Protein AF-A0A1G7AH69-F1 (afdb_monomer_lite)

Sequence (116 aa):
MAITIHQLILRFTFMRTLKLIGRFHLGFFLPDFLVTLSCLGLLGFYGTKAHEILSILVWYKVISMTFILYAALQYKKKELYYYQNLGVSKLTLAVFTTIANFMLFMVLFITVYHSL

Organism: NCBI:txid1391627

Secondary structure (DSSP, 8-state):
-HHHHHHHHHHHHHHHHHHHHHHHHHHHHHHHHHHHHHHHHHHHHHGGGGGGTHHHHHHHHHHHHHHHHHHHHHHTHHHHHHHHHTT--HHHHHHHHHHHHHHHHHHHHHHHHHT-

Radius of gyration: 18.11 Å; chains: 1; bounding box: 55×25×43 Å

Structure (mmCIF, N/CA/C/O backbone):
data_AF-A0A1G7AH69-F1
#
_entry.id   AF-A0A1G7AH69-F1
#
loop_
_atom_site.group_PDB
_atom_site.id
_atom_site.type_symbol
_atom_site.label_atom_id
_atom_site.label_alt_id
_atom_site.label_comp_id
_atom_site.label_asym_id
_atom_site.label_entity_id
_atom_site.label_seq_id
_atom_site.pdbx_PDB_ins_code
_atom_site.Cartn_x
_atom_site.Cartn_y
_atom_site.Cartn_z
_atom_site.occupancy
_atom_site.B_iso_or_equiv
_atom_site.auth_seq_id
_atom_site.auth_comp_id
_atom_site.auth_asym_id
_atom_site.auth_atom_id
_atom_site.pdbx_PDB_model_num
ATOM 1 N N . MET A 1 1 ? -41.209 13.291 5.925 1.00 60.12 1 MET A N 1
ATOM 2 C CA . MET A 1 1 ? -40.359 13.786 7.034 1.00 60.12 1 MET A CA 1
ATOM 3 C C . MET A 1 1 ? -39.506 12.681 7.681 1.00 60.12 1 MET A C 1
ATOM 5 O O . MET A 1 1 ? -38.338 12.926 7.945 1.00 60.12 1 MET A O 1
ATOM 9 N N . ALA A 1 2 ? -40.013 11.451 7.864 1.00 59.69 2 ALA A N 1
ATOM 10 C CA . ALA A 1 2 ? -39.206 10.320 8.362 1.00 59.69 2 ALA A CA 1
ATOM 11 C C . ALA A 1 2 ? -38.072 9.881 7.401 1.00 59.69 2 ALA A C 1
ATOM 13 O O . ALA A 1 2 ? -36.963 9.579 7.834 1.00 59.69 2 ALA A O 1
ATOM 14 N N . ILE A 1 3 ? -38.318 9.931 6.085 1.00 62.50 3 ILE A N 1
ATOM 15 C CA . ILE A 1 3 ? -37.343 9.550 5.043 1.00 62.50 3 ILE A CA 1
ATOM 16 C C . ILE A 1 3 ? -36.120 10.483 5.045 1.00 62.50 3 ILE A C 1
ATOM 18 O O . ILE A 1 3 ? -34.987 10.027 4.938 1.00 62.50 3 ILE A O 1
ATOM 22 N N . THR A 1 4 ? -36.324 11.787 5.239 1.00 69.50 4 THR A N 1
ATOM 23 C CA . THR A 1 4 ? -35.246 12.786 5.293 1.00 69.50 4 THR A CA 1
ATOM 24 C C . THR A 1 4 ? -34.363 12.635 6.531 1.00 69.50 4 THR A C 1
ATOM 26 O O . THR A 1 4 ? -33.157 12.835 6.439 1.00 69.50 4 THR A O 1
ATOM 29 N N . ILE A 1 5 ? -34.928 12.219 7.669 1.00 67.06 5 ILE A N 1
ATOM 30 C CA . ILE A 1 5 ? -34.174 11.988 8.911 1.00 67.06 5 ILE A CA 1
ATOM 31 C C . ILE A 1 5 ? -33.306 10.727 8.791 1.00 67.06 5 ILE A C 1
ATOM 33 O O . ILE A 1 5 ? -32.127 10.765 9.134 1.00 67.06 5 ILE A O 1
ATOM 37 N N . HIS A 1 6 ? -33.842 9.640 8.224 1.00 68.31 6 HIS A N 1
ATOM 38 C CA . HIS A 1 6 ? -33.078 8.411 7.980 1.00 68.31 6 HIS A CA 1
ATOM 39 C C . HIS A 1 6 ? -31.881 8.649 7.040 1.00 68.31 6 HIS A C 1
ATOM 41 O O . HIS A 1 6 ? -30.765 8.219 7.327 1.00 68.31 6 HIS A O 1
ATOM 47 N N . GLN A 1 7 ? -32.090 9.399 5.953 1.00 66.62 7 GLN A N 1
ATOM 48 C CA . GLN A 1 7 ? -31.030 9.782 5.009 1.00 66.62 7 GLN A CA 1
ATOM 49 C C . GLN A 1 7 ? -29.948 10.654 5.671 1.00 66.62 7 GLN A C 1
ATOM 51 O O . GLN A 1 7 ? -28.756 10.469 5.425 1.00 66.62 7 GLN A O 1
ATOM 56 N N . LEU A 1 8 ? -30.343 11.577 6.555 1.00 66.44 8 LEU A N 1
ATOM 57 C CA . LEU A 1 8 ? -29.414 12.450 7.276 1.00 66.44 8 LEU A CA 1
ATOM 58 C C . LEU A 1 8 ? -28.554 11.669 8.288 1.00 66.44 8 LEU A C 1
ATOM 60 O O . LEU A 1 8 ? -27.340 11.875 8.356 1.00 66.44 8 LEU A O 1
ATOM 64 N N . ILE A 1 9 ? -29.164 10.736 9.027 1.00 66.75 9 ILE A N 1
ATOM 65 C CA . ILE A 1 9 ? -28.474 9.862 9.991 1.00 66.75 9 ILE A CA 1
ATOM 66 C C . ILE A 1 9 ? -27.469 8.950 9.274 1.00 66.75 9 ILE A C 1
ATOM 68 O O . ILE A 1 9 ? -26.327 8.824 9.730 1.00 66.75 9 ILE A O 1
ATOM 72 N N . LEU A 1 10 ? -27.856 8.379 8.127 1.00 66.31 10 LEU A N 1
ATOM 73 C CA . LEU A 1 10 ? -26.973 7.582 7.264 1.00 66.31 10 LEU A CA 1
ATOM 74 C C . LEU A 1 1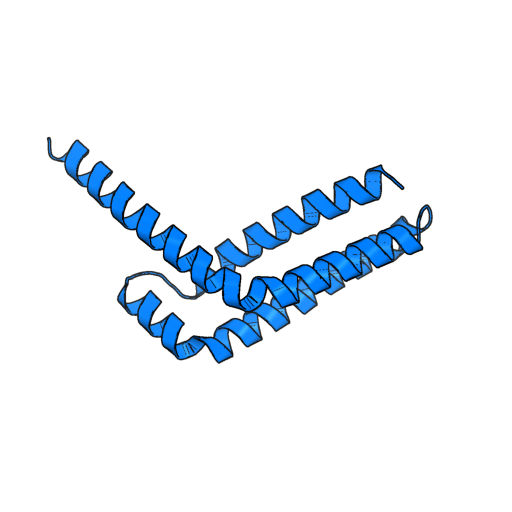0 ? -25.752 8.381 6.803 1.00 66.31 10 LEU A C 1
ATOM 76 O O . LEU A 1 10 ? -24.618 7.905 6.862 1.00 66.31 10 LEU A O 1
ATOM 80 N N . ARG A 1 11 ? -25.963 9.631 6.386 1.00 65.69 11 ARG A N 1
ATOM 81 C CA . ARG A 1 11 ? -24.888 10.500 5.897 1.00 65.69 11 ARG A CA 1
ATOM 82 C C . ARG A 1 11 ? -23.889 10.858 7.003 1.00 65.69 11 ARG A C 1
ATOM 84 O O . ARG A 1 11 ? -22.683 10.897 6.758 1.00 65.69 11 ARG A O 1
ATOM 91 N N . PHE A 1 12 ? -24.376 11.065 8.226 1.00 67.19 12 PHE A N 1
ATOM 92 C CA . PHE A 1 12 ? -23.537 11.379 9.384 1.00 67.19 12 PHE A CA 1
ATOM 93 C C . PHE A 1 12 ? -22.710 10.171 9.858 1.00 67.19 12 PHE A C 1
ATOM 95 O O . PHE A 1 12 ? -21.517 10.299 10.144 1.00 67.19 12 PHE A O 1
ATOM 102 N N . THR A 1 13 ? -23.310 8.977 9.882 1.00 68.88 13 THR A N 1
ATOM 103 C CA . THR A 1 13 ? -22.588 7.730 10.201 1.00 68.88 13 THR A CA 1
ATOM 104 C C . THR A 1 13 ? -21.551 7.391 9.134 1.00 68.88 13 THR A C 1
ATOM 106 O O . THR A 1 13 ? -20.427 7.024 9.478 1.00 68.88 13 THR A O 1
ATOM 109 N N . PHE A 1 14 ? -21.862 7.613 7.856 1.00 70.44 14 PHE A N 1
ATOM 110 C CA . PHE A 1 14 ? -20.929 7.389 6.751 1.00 70.44 14 PHE A CA 1
ATOM 111 C C . PHE A 1 14 ? -19.664 8.262 6.839 1.00 70.44 14 PHE A C 1
ATOM 113 O O . PHE A 1 14 ? -18.549 7.744 6.735 1.00 70.44 14 PHE A O 1
ATOM 120 N N . MET A 1 15 ? -19.800 9.567 7.115 1.00 75.06 15 MET A N 1
ATOM 121 C CA . MET A 1 15 ? -18.637 10.457 7.285 1.00 75.06 15 MET A CA 1
ATOM 122 C C . MET A 1 15 ? -17.747 10.043 8.464 1.00 75.06 15 MET A C 1
ATOM 124 O O . MET A 1 15 ? -16.518 10.134 8.387 1.00 75.06 15 MET A O 1
ATOM 128 N N . ARG A 1 16 ? -18.350 9.552 9.553 1.00 74.00 16 ARG A N 1
ATOM 129 C CA . ARG A 1 16 ? -17.606 9.038 10.708 1.00 74.00 16 ARG A CA 1
ATOM 130 C C . ARG A 1 16 ? -16.796 7.798 10.327 1.00 74.00 16 ARG A C 1
ATOM 132 O O . ARG A 1 16 ? -15.613 7.732 10.658 1.00 74.00 16 ARG A O 1
ATOM 139 N N . THR A 1 17 ? -17.396 6.868 9.587 1.00 71.75 17 THR A N 1
ATOM 140 C CA . THR A 1 17 ? -16.740 5.645 9.099 1.00 71.75 17 THR A CA 1
ATOM 141 C C . THR A 1 17 ? -15.562 5.952 8.178 1.00 71.75 17 THR A C 1
ATOM 143 O O . THR A 1 17 ? -14.482 5.400 8.381 1.00 71.75 17 THR A O 1
ATOM 146 N N . LEU A 1 18 ? -15.702 6.900 7.244 1.00 76.19 18 LEU A N 1
ATOM 147 C CA . LEU A 1 18 ? -14.590 7.337 6.386 1.00 76.19 18 LEU A CA 1
ATOM 148 C C . LEU A 1 18 ? -13.409 7.891 7.193 1.00 76.19 18 LEU A C 1
ATOM 150 O O . LEU A 1 18 ? -12.255 7.560 6.920 1.00 76.19 18 LEU A O 1
ATOM 154 N N . LYS A 1 19 ? -13.682 8.686 8.234 1.00 82.56 19 LYS A N 1
ATOM 155 C CA . LYS A 1 19 ? -12.637 9.240 9.109 1.00 82.56 19 LYS A CA 1
ATOM 156 C C . LYS A 1 19 ? -11.891 8.148 9.886 1.00 82.56 19 LYS A C 1
ATOM 158 O O . LYS A 1 19 ? -10.683 8.257 10.096 1.00 82.56 19 LYS A O 1
ATOM 163 N N . LEU A 1 20 ? -12.605 7.100 10.301 1.00 76.81 20 LEU A N 1
ATOM 164 C CA . LEU A 1 20 ? -12.047 5.936 11.000 1.00 76.81 20 LEU A CA 1
ATOM 165 C C . LEU A 1 20 ? -11.176 5.092 10.052 1.00 76.81 20 LEU A C 1
ATOM 167 O O . LEU A 1 20 ? -10.049 4.749 10.409 1.00 76.81 20 LEU A O 1
ATOM 171 N N . ILE A 1 21 ? -11.649 4.850 8.824 1.00 77.06 21 ILE A N 1
ATOM 172 C CA . ILE A 1 21 ? -10.891 4.168 7.762 1.00 77.06 21 ILE A CA 1
ATOM 173 C C . ILE A 1 21 ? -9.598 4.929 7.449 1.00 77.06 21 ILE A C 1
ATOM 175 O O . ILE A 1 21 ? -8.526 4.327 7.426 1.00 77.06 21 ILE A O 1
ATOM 179 N N . GLY A 1 22 ? -9.673 6.252 7.276 1.00 76.56 22 GLY A N 1
ATOM 180 C CA . GLY A 1 22 ? -8.503 7.082 6.974 1.00 76.56 22 GLY A CA 1
ATOM 181 C C . GLY A 1 22 ? -7.438 7.049 8.074 1.00 76.56 22 GLY A C 1
ATOM 182 O O . GLY A 1 22 ? -6.250 6.918 7.786 1.00 76.56 22 GLY A O 1
ATOM 183 N N . ARG A 1 23 ? -7.842 7.092 9.351 1.00 82.06 23 ARG A N 1
ATOM 184 C CA . ARG A 1 23 ? -6.899 6.969 10.479 1.00 82.06 23 ARG A CA 1
ATOM 185 C C . ARG A 1 23 ? -6.242 5.598 10.555 1.00 82.06 23 ARG A C 1
ATOM 187 O O . ARG A 1 23 ? -5.060 5.508 10.875 1.00 82.06 23 ARG A O 1
ATOM 194 N N . PHE A 1 24 ? -7.001 4.542 10.281 1.00 80.31 24 PHE A N 1
ATOM 195 C CA . PHE A 1 24 ? -6.451 3.194 10.224 1.00 80.31 24 PHE A CA 1
ATOM 196 C C . PHE A 1 24 ? -5.430 3.073 9.088 1.00 80.31 24 PHE A C 1
ATOM 198 O O . PHE A 1 24 ? -4.313 2.618 9.326 1.00 80.31 24 PHE A O 1
ATOM 205 N N . HIS A 1 25 ? -5.784 3.575 7.903 1.00 80.69 25 HIS A N 1
ATOM 206 C CA . HIS A 1 25 ? -4.948 3.569 6.707 1.00 80.69 25 HIS A CA 1
ATOM 207 C C . HIS A 1 25 ? -3.616 4.312 6.896 1.00 80.69 25 HIS A C 1
ATOM 209 O O . HIS A 1 25 ? -2.563 3.780 6.554 1.00 80.69 25 HIS A O 1
ATOM 215 N N . LEU A 1 26 ? -3.631 5.486 7.537 1.00 82.50 26 LEU A N 1
ATOM 216 C CA . LEU A 1 26 ? -2.413 6.248 7.848 1.00 82.50 26 LEU A CA 1
ATOM 217 C C . LEU A 1 26 ? -1.372 5.444 8.644 1.00 82.50 26 LEU A C 1
ATOM 219 O O . LEU A 1 26 ? -0.177 5.682 8.494 1.00 82.50 26 LEU A O 1
ATOM 223 N N . GLY A 1 27 ? -1.799 4.480 9.464 1.00 82.12 27 GLY A N 1
ATOM 224 C CA . GLY A 1 27 ? -0.890 3.684 10.292 1.00 82.12 27 GLY A CA 1
ATOM 225 C C . GLY A 1 27 ? 0.003 2.709 9.521 1.00 82.12 27 GLY A C 1
ATOM 226 O O . GLY A 1 27 ? 1.022 2.286 10.055 1.00 82.12 27 GLY A O 1
ATOM 227 N N . PHE A 1 28 ? -0.359 2.346 8.291 1.00 84.25 28 PHE A N 1
ATOM 228 C CA . PHE A 1 28 ? 0.417 1.429 7.446 1.00 84.25 28 PHE A CA 1
ATOM 229 C C . PHE A 1 28 ? 0.555 1.928 6.000 1.00 84.25 28 PHE A C 1
ATOM 231 O O . PHE A 1 28 ? 1.044 1.205 5.135 1.00 84.25 28 PHE A O 1
ATOM 238 N N . PHE A 1 29 ? 0.176 3.182 5.745 1.00 87.81 29 PHE A N 1
ATOM 239 C CA . PHE A 1 29 ? 0.364 3.839 4.458 1.00 87.81 29 PHE A CA 1
ATOM 240 C C . PHE A 1 29 ? 1.841 3.876 4.056 1.00 87.81 29 PHE A C 1
ATOM 242 O O . PHE A 1 29 ? 2.173 3.530 2.931 1.00 87.81 29 PHE A O 1
ATOM 249 N N . LEU A 1 30 ? 2.736 4.233 4.985 1.00 89.75 30 LEU A N 1
ATOM 250 C CA . LEU A 1 30 ? 4.169 4.356 4.711 1.00 89.75 30 LEU A CA 1
ATOM 251 C C . LEU A 1 30 ? 4.809 3.045 4.216 1.00 89.75 30 LEU A C 1
ATOM 253 O O . LEU A 1 30 ? 5.415 3.073 3.146 1.00 89.75 30 LEU A O 1
ATOM 257 N N . PRO A 1 31 ? 4.681 1.894 4.912 1.00 91.94 31 PRO A N 1
ATOM 258 C CA . PRO A 1 31 ? 5.251 0.648 4.406 1.00 91.94 31 PRO A CA 1
ATOM 259 C C . PRO A 1 31 ? 4.611 0.208 3.083 1.00 91.94 31 PRO A C 1
ATOM 261 O O . PRO A 1 31 ? 5.329 -0.256 2.202 1.00 91.94 31 PRO A O 1
ATOM 264 N N . ASP A 1 32 ? 3.300 0.393 2.891 1.00 91.12 32 ASP A N 1
ATOM 2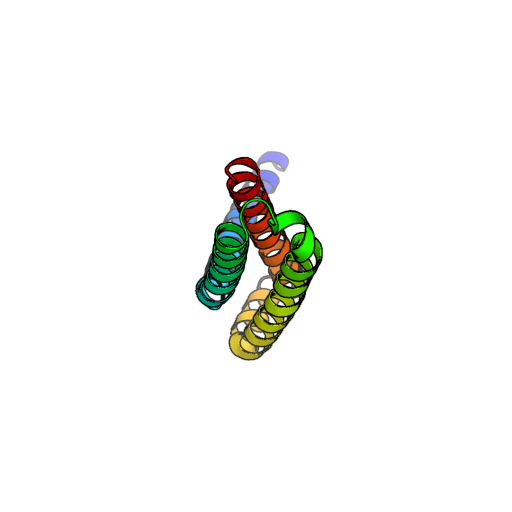65 C CA . ASP A 1 32 ? 2.657 0.027 1.621 1.00 91.12 32 ASP A CA 1
ATOM 266 C C . ASP A 1 32 ? 3.104 0.921 0.451 1.00 91.12 32 ASP A C 1
ATOM 268 O O . ASP A 1 32 ? 3.311 0.439 -0.665 1.00 91.12 32 ASP A O 1
ATOM 272 N N . PHE A 1 33 ? 3.314 2.210 0.717 1.00 91.62 33 PHE A N 1
ATOM 273 C CA . PHE A 1 33 ? 3.824 3.170 -0.253 1.00 91.62 33 PHE A CA 1
ATOM 274 C C . PHE A 1 33 ? 5.264 2.851 -0.667 1.00 91.62 33 PHE A C 1
ATOM 276 O O . PHE A 1 33 ? 5.575 2.897 -1.855 1.00 91.62 33 PHE A O 1
ATOM 283 N N . LEU A 1 34 ? 6.125 2.449 0.274 1.00 95.00 34 LEU A N 1
ATOM 284 C CA . LEU A 1 34 ? 7.489 2.003 -0.036 1.00 95.00 34 LEU A CA 1
ATOM 285 C C . LEU A 1 34 ? 7.503 0.757 -0.929 1.00 95.00 34 LEU A C 1
ATOM 287 O O . LEU A 1 34 ? 8.308 0.688 -1.855 1.00 95.00 34 LEU A O 1
ATOM 291 N N . VAL A 1 35 ? 6.594 -0.194 -0.700 1.00 95.56 35 VAL A N 1
ATOM 292 C CA . VAL A 1 35 ? 6.423 -1.366 -1.580 1.00 95.56 35 VAL A CA 1
ATOM 293 C C . VAL A 1 35 ? 5.965 -0.943 -2.977 1.00 95.56 35 VAL A C 1
ATOM 295 O O . VAL A 1 35 ? 6.431 -1.477 -3.980 1.00 95.56 35 VAL A O 1
ATOM 298 N N . THR A 1 36 ? 5.063 0.033 -3.074 1.00 94.75 36 THR A N 1
ATOM 299 C CA . THR A 1 36 ? 4.652 0.578 -4.375 1.00 94.75 36 THR A CA 1
ATOM 300 C C . THR A 1 36 ? 5.830 1.247 -5.086 1.00 94.75 36 THR A C 1
ATOM 302 O O . THR A 1 36 ? 6.065 0.965 -6.258 1.00 94.75 36 THR A O 1
ATOM 305 N N . LEU A 1 37 ? 6.615 2.070 -4.386 1.00 94.31 37 LEU A N 1
ATOM 306 C CA . LEU A 1 37 ? 7.807 2.705 -4.950 1.00 94.31 37 LEU A CA 1
ATOM 307 C C . LEU A 1 37 ? 8.862 1.687 -5.391 1.00 94.31 37 LEU A C 1
ATOM 309 O O . LEU A 1 37 ? 9.449 1.869 -6.454 1.00 94.31 37 LEU A O 1
ATOM 313 N N . SER A 1 38 ? 9.085 0.611 -4.631 1.00 95.62 38 SER A N 1
ATOM 314 C CA . SER A 1 38 ? 10.034 -0.432 -5.034 1.00 95.62 38 SER A CA 1
ATOM 315 C C . SER A 1 38 ? 9.578 -1.149 -6.307 1.00 95.62 38 SER A C 1
ATOM 317 O O . SER A 1 38 ? 10.395 -1.373 -7.198 1.00 95.62 38 SER A O 1
ATOM 319 N N . CYS A 1 39 ? 8.276 -1.422 -6.454 1.00 94.50 39 CYS A N 1
ATOM 320 C CA . CYS A 1 39 ? 7.721 -1.986 -7.687 1.00 94.50 39 CYS A CA 1
ATOM 321 C C . CYS A 1 39 ? 7.920 -1.054 -8.886 1.00 94.50 39 CYS A C 1
ATOM 323 O O . CYS A 1 39 ? 8.377 -1.501 -9.934 1.00 94.50 39 CYS A O 1
ATOM 325 N N . LEU A 1 40 ? 7.591 0.234 -8.736 1.00 94.25 40 LEU A N 1
ATOM 326 C CA . LEU A 1 40 ? 7.740 1.221 -9.811 1.00 94.25 40 LEU A CA 1
ATOM 327 C C . LEU A 1 40 ? 9.214 1.443 -10.177 1.00 94.25 40 LEU A C 1
ATOM 329 O O . LEU A 1 40 ? 9.538 1.563 -11.355 1.00 94.25 40 LEU A O 1
ATOM 333 N N . GLY A 1 41 ? 10.111 1.444 -9.188 1.00 92.69 41 GLY A N 1
ATOM 334 C CA . GLY A 1 41 ? 11.553 1.544 -9.405 1.00 92.69 41 GLY A CA 1
ATOM 335 C C . GLY A 1 41 ? 12.111 0.352 -10.184 1.00 92.69 41 GLY A C 1
ATOM 336 O O . GLY A 1 41 ? 12.870 0.544 -11.130 1.00 92.69 41 GLY A O 1
ATOM 337 N N . LEU A 1 42 ? 11.692 -0.873 -9.845 1.00 93.56 42 LEU A N 1
ATOM 338 C CA . LEU A 1 42 ? 12.070 -2.078 -10.594 1.00 93.56 42 LEU A CA 1
ATOM 339 C C . LEU A 1 42 ? 11.500 -2.075 -12.015 1.00 93.56 42 LEU A C 1
ATOM 341 O O . LEU A 1 42 ? 12.205 -2.445 -12.952 1.00 93.56 42 LEU A O 1
ATOM 345 N N . LEU A 1 43 ? 10.257 -1.617 -12.186 1.00 93.06 43 LEU A N 1
ATOM 346 C CA . LEU A 1 43 ? 9.633 -1.473 -13.499 1.00 93.06 43 LEU A CA 1
ATOM 347 C C . LEU A 1 43 ? 10.430 -0.502 -14.386 1.00 93.06 43 LEU A C 1
ATOM 349 O O . LEU A 1 43 ? 10.770 -0.837 -15.518 1.00 93.06 43 LEU A O 1
ATOM 353 N N . GLY A 1 44 ? 10.801 0.660 -13.838 1.00 90.50 44 GLY A N 1
ATOM 354 C CA . GLY A 1 44 ? 11.629 1.655 -14.522 1.00 90.50 44 GLY A CA 1
ATOM 355 C C . GLY A 1 44 ? 13.041 1.159 -14.843 1.00 90.50 44 GLY A C 1
ATOM 356 O O . GLY A 1 44 ? 13.561 1.448 -15.916 1.00 90.50 44 GLY A O 1
ATOM 357 N N . PHE A 1 45 ? 13.651 0.374 -13.950 1.00 92.00 45 PHE A N 1
ATOM 358 C CA . PHE A 1 45 ? 14.985 -0.196 -14.165 1.00 92.00 45 PH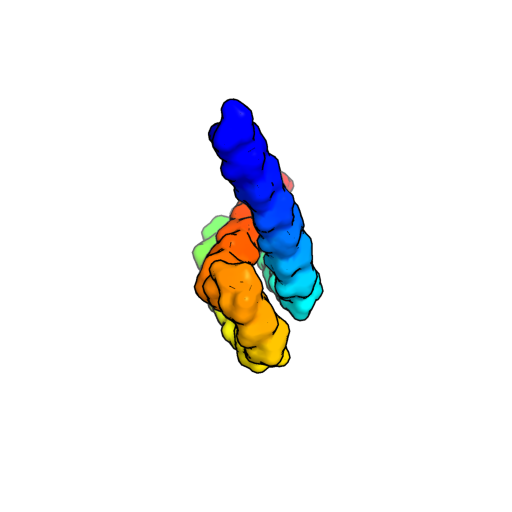E A CA 1
ATOM 359 C C . PHE A 1 45 ? 15.015 -1.224 -15.306 1.00 92.00 45 PHE A C 1
ATOM 361 O O . PHE A 1 45 ? 15.981 -1.269 -16.066 1.00 92.00 45 PHE A O 1
ATOM 368 N N . TYR A 1 46 ? 13.968 -2.044 -15.443 1.00 91.00 46 TYR A N 1
ATOM 369 C CA . TYR A 1 46 ? 13.886 -3.055 -16.503 1.00 91.00 46 TYR A CA 1
ATOM 370 C C . TYR A 1 46 ? 13.455 -2.489 -17.864 1.00 91.00 46 TYR A C 1
ATOM 372 O O . TYR A 1 46 ? 13.736 -3.118 -18.889 1.00 91.00 46 TYR A O 1
ATOM 380 N N . GLY A 1 47 ? 12.804 -1.322 -17.904 1.00 87.81 47 GLY A N 1
ATOM 381 C CA . GLY A 1 47 ? 12.454 -0.642 -19.153 1.00 87.81 47 GLY A CA 1
ATOM 382 C C . GLY A 1 47 ? 11.643 -1.529 -20.095 1.00 87.81 47 GLY A C 1
ATOM 383 O O . GLY A 1 47 ? 10.634 -2.118 -19.713 1.00 87.81 47 GLY A O 1
ATOM 384 N N . THR A 1 48 ? 12.139 -1.709 -21.317 1.00 87.12 48 THR A N 1
ATOM 385 C CA . THR A 1 48 ? 11.497 -2.534 -22.354 1.00 87.12 48 THR A CA 1
ATOM 386 C C . THR A 1 48 ? 11.400 -4.024 -21.994 1.00 87.12 48 THR A C 1
ATOM 388 O O . THR A 1 48 ? 10.536 -4.735 -22.515 1.00 87.12 48 THR A O 1
ATOM 391 N N . LYS A 1 49 ? 12.225 -4.513 -21.057 1.00 89.62 49 LYS A N 1
ATOM 392 C CA . LYS A 1 49 ? 12.165 -5.889 -20.527 1.00 89.62 49 LYS A CA 1
ATOM 393 C C . LYS A 1 49 ? 11.212 -6.043 -19.339 1.00 89.62 49 LYS A C 1
ATOM 395 O O . LYS A 1 49 ? 11.105 -7.130 -18.778 1.00 89.62 49 LYS A O 1
ATOM 400 N N . ALA A 1 50 ? 10.492 -4.987 -18.953 1.00 87.50 50 ALA A N 1
ATOM 401 C CA . ALA A 1 50 ? 9.571 -5.018 -17.818 1.00 87.50 50 ALA A CA 1
ATOM 402 C C . ALA A 1 50 ? 8.498 -6.116 -17.931 1.00 87.50 50 ALA A C 1
ATOM 404 O O . ALA A 1 50 ? 8.062 -6.642 -16.908 1.00 87.50 50 ALA A O 1
ATOM 405 N N . HIS A 1 51 ? 8.118 -6.501 -19.156 1.00 88.06 51 HIS A N 1
ATOM 406 C CA . HIS A 1 51 ? 7.135 -7.551 -19.431 1.00 88.06 51 HIS A CA 1
ATOM 407 C C . HIS A 1 51 ? 7.483 -8.907 -18.785 1.00 88.06 51 HIS A C 1
ATOM 409 O O . HIS A 1 51 ? 6.576 -9.629 -18.370 1.00 88.06 51 HIS A O 1
ATOM 415 N N . GLU A 1 52 ? 8.771 -9.230 -18.626 1.00 89.94 52 GLU A N 1
ATOM 416 C CA . GLU A 1 52 ? 9.232 -10.493 -18.028 1.00 89.94 52 GLU A CA 1
ATOM 417 C C . GLU A 1 52 ? 8.947 -10.568 -16.518 1.00 89.94 52 GLU A C 1
ATOM 419 O O . GLU A 1 52 ? 8.704 -11.647 -15.973 1.00 89.94 52 GLU A O 1
ATOM 424 N N . ILE A 1 53 ? 8.936 -9.419 -15.832 1.00 92.50 53 ILE A N 1
ATOM 425 C CA . ILE A 1 53 ? 8.827 -9.339 -14.368 1.00 92.50 53 ILE A CA 1
ATOM 426 C C . ILE A 1 53 ? 7.450 -8.882 -13.872 1.00 92.50 53 ILE A C 1
ATOM 428 O O . ILE A 1 53 ? 7.232 -8.841 -12.661 1.00 92.50 53 ILE A O 1
ATOM 432 N N . LEU A 1 54 ? 6.496 -8.576 -14.764 1.00 90.31 54 LEU A N 1
ATOM 433 C CA . LEU A 1 54 ? 5.170 -8.055 -14.385 1.00 90.31 54 LEU A CA 1
ATOM 434 C C . LEU A 1 54 ? 4.456 -8.957 -13.377 1.00 90.31 54 LEU A C 1
ATOM 436 O O . LEU A 1 54 ? 3.987 -8.487 -12.341 1.00 90.31 54 LEU A O 1
ATOM 440 N N . SER A 1 55 ? 4.410 -10.261 -13.660 1.00 91.81 55 SER A N 1
ATOM 441 C CA . SER A 1 55 ? 3.764 -11.237 -12.778 1.00 91.81 55 SER A CA 1
ATOM 442 C C . SER A 1 55 ? 4.431 -11.262 -11.400 1.00 91.81 55 SER A C 1
ATOM 444 O O . SER A 1 55 ? 3.754 -11.226 -10.372 1.00 91.81 55 SER A O 1
ATOM 446 N N . ILE A 1 56 ? 5.766 -11.226 -11.370 1.00 93.94 56 ILE A N 1
ATOM 447 C CA . ILE A 1 56 ? 6.551 -11.236 -10.131 1.00 93.94 56 ILE A CA 1
ATOM 448 C C . ILE A 1 56 ? 6.260 -9.979 -9.303 1.00 93.94 56 ILE A C 1
ATOM 450 O O . ILE A 1 56 ? 6.034 -10.090 -8.100 1.00 93.94 56 ILE A O 1
ATOM 454 N N . LEU A 1 57 ? 6.206 -8.800 -9.930 1.00 93.81 57 LEU A N 1
ATOM 455 C CA . LEU A 1 57 ? 5.916 -7.537 -9.245 1.00 93.81 57 LEU A CA 1
ATOM 456 C C . LEU A 1 57 ? 4.497 -7.503 -8.662 1.00 93.81 57 LEU A C 1
ATOM 458 O O . LEU A 1 57 ? 4.309 -7.050 -7.531 1.00 93.81 57 LEU A O 1
ATOM 462 N N . VAL A 1 58 ? 3.507 -8.028 -9.390 1.00 92.44 58 VAL A N 1
ATOM 463 C CA . VAL A 1 58 ? 2.126 -8.129 -8.893 1.00 92.44 58 VAL A CA 1
ATOM 464 C C . VAL A 1 58 ? 2.055 -9.061 -7.681 1.00 92.44 58 VAL A C 1
ATOM 466 O O . VAL A 1 58 ? 1.488 -8.686 -6.652 1.00 92.44 58 VAL A O 1
ATOM 469 N N . TRP A 1 59 ? 2.670 -10.244 -7.752 1.00 94.38 59 TRP A N 1
ATOM 470 C CA . TRP A 1 59 ? 2.694 -11.181 -6.625 1.00 94.38 59 TRP A CA 1
ATOM 471 C C . TRP A 1 59 ? 3.467 -10.638 -5.424 1.00 94.38 59 TRP A C 1
ATOM 473 O O . TRP A 1 59 ? 3.001 -10.767 -4.290 1.00 94.38 59 TRP A O 1
ATOM 483 N N . TYR A 1 60 ? 4.596 -9.972 -5.661 1.00 94.44 60 TYR A N 1
ATOM 484 C CA . TYR A 1 60 ? 5.345 -9.269 -4.625 1.00 94.44 60 TYR A CA 1
ATOM 485 C C . TYR A 1 60 ? 4.460 -8.239 -3.908 1.00 94.44 60 TYR A C 1
ATOM 487 O O . TYR A 1 60 ? 4.366 -8.274 -2.679 1.00 94.44 60 TYR A O 1
ATOM 495 N N . LYS A 1 61 ? 3.713 -7.406 -4.650 1.00 93.44 61 LYS A N 1
ATOM 496 C CA . LYS A 1 61 ? 2.766 -6.446 -4.061 1.00 93.44 61 LYS A CA 1
ATOM 497 C C . LYS A 1 61 ? 1.701 -7.140 -3.209 1.00 93.44 61 LYS A C 1
ATOM 499 O O . LYS A 1 61 ? 1.472 -6.714 -2.078 1.00 93.44 61 LYS A O 1
ATOM 504 N N . VAL A 1 62 ? 1.072 -8.206 -3.711 1.00 93.50 62 VAL A N 1
ATOM 505 C CA . VAL A 1 62 ? 0.017 -8.946 -2.987 1.00 93.50 62 VAL A CA 1
ATOM 506 C C . VAL A 1 62 ? 0.545 -9.549 -1.679 1.00 93.50 62 VAL A C 1
ATOM 508 O O . VAL A 1 62 ? -0.096 -9.417 -0.630 1.00 93.50 62 VAL A O 1
ATOM 511 N N . ILE A 1 63 ? 1.724 -10.174 -1.711 1.00 95.44 63 ILE A N 1
ATOM 512 C CA . ILE A 1 63 ? 2.335 -10.807 -0.532 1.00 95.44 63 ILE A CA 1
ATOM 513 C C . ILE A 1 63 ? 2.731 -9.748 0.499 1.00 95.44 63 ILE A C 1
ATOM 515 O O . ILE A 1 63 ? 2.350 -9.852 1.669 1.00 95.44 63 ILE A O 1
ATOM 519 N N . SER A 1 64 ? 3.446 -8.703 0.077 1.00 94.88 64 SER A N 1
ATOM 520 C CA . SER A 1 64 ? 3.862 -7.616 0.965 1.00 94.88 64 SER A CA 1
ATOM 521 C C . SER A 1 64 ? 2.666 -6.920 1.603 1.00 94.88 64 SER A C 1
ATOM 523 O O . SER A 1 64 ? 2.664 -6.676 2.809 1.00 94.88 64 SER A O 1
ATOM 525 N N . MET A 1 65 ? 1.618 -6.660 0.826 1.00 92.94 65 MET A N 1
ATOM 526 C CA . MET A 1 65 ? 0.394 -6.050 1.323 1.00 92.94 65 MET A CA 1
ATOM 527 C C . MET A 1 65 ? -0.308 -6.929 2.361 1.00 92.94 65 MET A C 1
ATOM 529 O O . MET A 1 65 ? -0.731 -6.427 3.402 1.00 92.94 65 MET A O 1
ATOM 533 N N . THR A 1 66 ? -0.383 -8.241 2.121 1.00 92.12 66 THR A N 1
ATOM 534 C CA . THR A 1 66 ? -0.952 -9.200 3.080 1.00 92.12 66 THR A CA 1
ATOM 535 C C . THR A 1 66 ? -0.167 -9.196 4.390 1.00 92.12 66 THR A C 1
ATOM 537 O O . THR A 1 66 ? -0.762 -9.168 5.469 1.00 92.12 66 THR A O 1
ATOM 540 N N . PHE A 1 67 ? 1.165 -9.158 4.316 1.00 93.62 67 PHE A N 1
ATOM 541 C CA . PHE A 1 67 ? 2.025 -9.104 5.496 1.00 93.62 67 PHE A CA 1
ATOM 542 C C . PHE A 1 67 ? 1.868 -7.789 6.272 1.00 93.62 67 PHE A C 1
ATOM 544 O O . PHE A 1 67 ? 1.697 -7.806 7.492 1.00 93.62 67 PHE A O 1
ATOM 551 N N . ILE A 1 68 ? 1.856 -6.651 5.572 1.00 92.50 68 ILE A N 1
ATOM 552 C CA . ILE A 1 68 ? 1.636 -5.324 6.166 1.00 92.50 68 ILE A CA 1
ATOM 553 C C . ILE A 1 68 ? 0.261 -5.261 6.834 1.00 92.50 68 ILE A C 1
ATOM 555 O O . ILE A 1 68 ? 0.149 -4.796 7.968 1.00 92.50 68 ILE A O 1
ATOM 559 N N . LEU A 1 69 ? -0.779 -5.761 6.165 1.00 90.94 69 LEU A N 1
ATOM 560 C CA . LEU A 1 69 ? -2.132 -5.797 6.705 1.00 90.94 69 LEU A CA 1
ATOM 561 C C . LEU A 1 69 ? -2.209 -6.693 7.944 1.00 90.94 69 LEU A C 1
ATOM 563 O O . LEU A 1 69 ? -2.784 -6.291 8.955 1.00 90.94 69 LEU A O 1
ATOM 567 N N . TYR A 1 70 ? -1.600 -7.879 7.900 1.00 91.00 70 TYR A N 1
ATOM 568 C CA . TYR A 1 70 ? -1.524 -8.773 9.052 1.00 91.00 70 TYR A CA 1
ATOM 569 C C . TYR A 1 70 ? -0.826 -8.097 10.236 1.00 91.00 70 TYR A C 1
ATOM 571 O O . TYR A 1 70 ? -1.373 -8.073 11.341 1.00 91.00 70 TYR A O 1
ATOM 579 N N . ALA A 1 71 ? 0.333 -7.476 10.005 1.00 90.94 71 ALA A N 1
ATOM 580 C CA . ALA A 1 71 ? 1.047 -6.720 11.025 1.00 90.94 71 ALA A CA 1
ATOM 581 C C . ALA A 1 71 ? 0.171 -5.588 11.587 1.00 90.94 71 ALA A C 1
ATOM 583 O O . ALA A 1 71 ? -0.004 -5.489 12.802 1.00 90.94 71 ALA A O 1
ATOM 584 N N . ALA A 1 72 ? -0.462 -4.785 10.729 1.00 88.69 72 ALA A N 1
ATOM 585 C CA . ALA A 1 72 ? -1.343 -3.696 11.143 1.00 88.69 72 ALA A CA 1
ATOM 586 C C . ALA A 1 72 ? -2.512 -4.194 12.008 1.00 88.69 72 ALA A C 1
ATOM 588 O O . ALA A 1 72 ? -2.805 -3.601 13.051 1.00 88.69 72 ALA A O 1
ATOM 589 N N . LEU A 1 73 ? -3.141 -5.311 11.630 1.00 88.31 73 LEU A N 1
ATOM 590 C CA . LEU A 1 73 ? -4.216 -5.934 12.403 1.00 88.31 73 LEU A CA 1
ATOM 591 C C . LEU A 1 73 ? -3.741 -6.408 13.783 1.00 88.31 73 LEU A C 1
ATOM 593 O O . LEU A 1 73 ? -4.493 -6.300 14.754 1.00 88.31 73 LEU A O 1
ATOM 597 N N . GLN A 1 74 ? -2.506 -6.905 13.887 1.00 88.75 74 GLN A N 1
ATOM 598 C CA . GLN A 1 74 ? -1.910 -7.357 15.146 1.00 88.75 74 GLN A CA 1
ATOM 599 C C . GLN A 1 74 ? -1.502 -6.183 16.051 1.00 88.75 74 GLN A C 1
ATOM 601 O O . GLN A 1 74 ? -1.850 -6.178 17.235 1.00 88.75 74 GLN A O 1
ATOM 606 N N . TYR A 1 75 ? -0.830 -5.163 15.509 1.00 86.69 75 TYR A N 1
ATOM 607 C CA . TYR A 1 75 ? -0.377 -3.993 16.271 1.00 86.69 75 TYR A CA 1
ATOM 608 C C . TYR A 1 75 ? -1.541 -3.106 16.732 1.00 86.69 75 TYR A C 1
ATOM 610 O O . TYR A 1 75 ? -1.534 -2.603 17.856 1.00 86.69 75 TYR A O 1
ATOM 618 N N . LYS A 1 76 ? -2.584 -2.951 15.908 1.00 84.88 76 LYS A N 1
ATOM 619 C CA . LYS A 1 76 ? -3.746 -2.093 16.207 1.00 84.88 76 LYS A CA 1
ATOM 620 C C . LYS A 1 76 ? -4.943 -2.848 16.787 1.00 84.88 76 LYS A C 1
ATOM 622 O O . LYS A 1 76 ? -6.063 -2.339 16.749 1.00 84.88 76 LYS A O 1
ATOM 627 N N . LYS A 1 77 ? -4.741 -4.029 17.388 1.00 83.94 77 LYS A N 1
ATOM 628 C CA . LYS A 1 77 ? -5.817 -4.830 18.013 1.00 83.94 77 LYS A CA 1
ATOM 629 C C . LYS A 1 77 ? -6.741 -4.009 18.920 1.00 83.94 77 LYS A C 1
ATOM 631 O O . LYS A 1 77 ? -7.955 -4.160 18.833 1.00 83.94 77 LYS A O 1
ATOM 636 N N . LYS A 1 78 ? -6.178 -3.128 19.759 1.00 82.56 78 LYS A N 1
ATOM 637 C CA . LYS A 1 78 ? -6.940 -2.272 20.690 1.00 82.56 78 LYS A CA 1
ATOM 638 C C . LYS A 1 78 ? -7.842 -1.267 19.960 1.00 82.56 78 LYS A C 1
ATOM 640 O O . LYS A 1 78 ? -9.013 -1.146 20.302 1.00 82.56 78 LYS A O 1
ATOM 645 N N . GLU A 1 79 ? -7.329 -0.606 18.920 1.00 81.81 79 GLU A N 1
ATOM 646 C CA . GLU A 1 79 ? -8.123 0.300 18.072 1.00 81.81 79 GLU A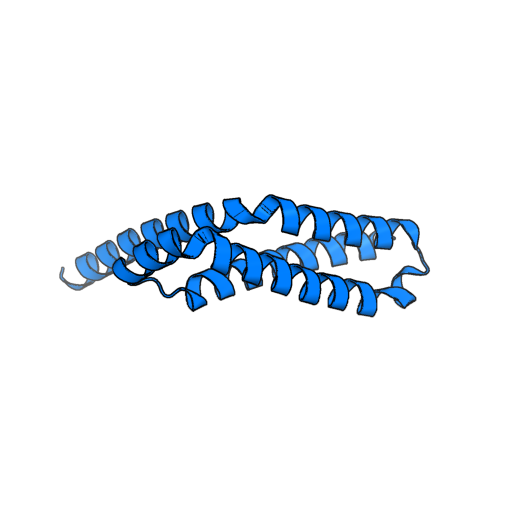 CA 1
ATOM 647 C C . GLU A 1 79 ? -9.219 -0.464 17.315 1.00 81.81 79 GLU A C 1
ATOM 649 O O . GLU A 1 79 ? -10.347 0.004 17.201 1.00 81.81 79 GLU A O 1
ATOM 654 N N . LEU A 1 80 ? -8.920 -1.680 16.854 1.00 82.62 80 LEU A N 1
ATOM 655 C CA . LEU A 1 80 ? -9.881 -2.536 16.159 1.00 82.62 80 LEU A CA 1
ATOM 656 C C . LEU A 1 80 ? -11.047 -2.975 17.056 1.00 82.62 80 LEU A C 1
ATOM 658 O O . LEU A 1 80 ? -12.164 -3.096 16.557 1.00 82.62 80 LEU A O 1
ATOM 662 N N . TYR A 1 81 ? -10.827 -3.181 18.358 1.00 83.00 81 TYR A N 1
ATOM 663 C CA . TYR A 1 81 ? -11.922 -3.413 19.311 1.00 83.00 81 TYR A CA 1
ATOM 664 C C . TYR A 1 81 ? -12.791 -2.165 19.504 1.00 83.00 81 TYR A C 1
ATOM 666 O O . TYR A 1 81 ? -14.013 -2.270 19.564 1.00 83.00 81 TYR A O 1
ATOM 674 N N . TYR A 1 82 ? -12.185 -0.974 19.520 1.00 84.19 82 TYR A N 1
ATOM 675 C CA . TYR A 1 82 ? -12.934 0.283 19.553 1.00 84.19 82 TYR A CA 1
ATOM 676 C C . TYR A 1 82 ? -13.803 0.460 18.295 1.00 84.19 82 TYR A C 1
ATOM 678 O O . TYR A 1 82 ? -14.973 0.826 18.401 1.00 84.19 82 TYR A O 1
ATOM 686 N N . TYR A 1 83 ? -13.275 0.131 17.110 1.00 79.88 83 TYR A N 1
ATOM 687 C CA . TYR A 1 83 ? -14.035 0.179 15.855 1.00 79.88 83 TYR A CA 1
ATOM 688 C C . TYR A 1 83 ? -15.183 -0.839 15.812 1.00 79.88 83 TYR A C 1
ATOM 690 O O . TYR A 1 83 ? -16.264 -0.508 15.324 1.00 79.88 83 TYR A O 1
ATOM 698 N N . GLN A 1 84 ? -14.999 -2.027 16.394 1.00 83.06 84 GLN A N 1
ATOM 699 C CA . GLN A 1 84 ? -16.077 -3.012 16.530 1.00 83.06 84 GLN A CA 1
ATOM 700 C C . GLN A 1 84 ? -17.211 -2.528 17.436 1.00 83.06 84 GLN A C 1
ATOM 702 O O . GLN A 1 84 ? -18.373 -2.687 17.073 1.00 83.06 84 GLN A O 1
ATOM 707 N N . ASN A 1 85 ? -16.895 -1.875 18.558 1.00 84.75 85 ASN A N 1
ATOM 708 C CA . ASN A 1 85 ? -17.909 -1.288 19.444 1.00 84.75 85 ASN A CA 1
ATOM 709 C C . ASN A 1 85 ? -18.697 -0.147 18.774 1.00 84.75 85 ASN A C 1
ATOM 711 O O . ASN A 1 85 ? -19.798 0.184 19.200 1.00 84.75 85 ASN A O 1
ATOM 715 N N . LEU A 1 86 ? -18.147 0.443 17.709 1.00 80.50 86 LEU A N 1
ATOM 716 C CA . LEU A 1 86 ? -18.803 1.442 16.861 1.00 80.50 86 LEU A CA 1
ATOM 717 C C . LEU A 1 86 ? -19.613 0.830 15.705 1.00 80.50 86 LEU A C 1
ATOM 719 O O . LEU A 1 86 ? -20.146 1.576 14.885 1.00 80.50 86 LEU A O 1
ATOM 723 N N . GLY A 1 87 ? -19.695 -0.502 15.617 1.00 81.06 87 GLY A N 1
ATOM 724 C CA . GLY A 1 87 ? -20.418 -1.221 14.565 1.00 81.06 87 GLY A CA 1
ATOM 725 C C . GLY A 1 87 ? -19.626 -1.427 13.270 1.00 81.06 87 GLY A C 1
ATOM 726 O O . GLY A 1 87 ? -20.181 -1.923 12.292 1.00 81.06 87 GLY A O 1
ATOM 727 N N . VAL A 1 88 ? -18.336 -1.076 13.233 1.00 81.00 88 VAL A N 1
ATOM 728 C CA . VAL A 1 88 ? -17.486 -1.272 12.050 1.00 81.00 88 VAL A CA 1
ATOM 729 C C . VAL A 1 88 ? -16.682 -2.559 12.203 1.00 81.00 88 VAL A C 1
ATOM 731 O O . VAL A 1 88 ? -15.867 -2.707 13.115 1.00 81.00 88 VAL A O 1
ATOM 734 N N . SER A 1 89 ? -16.890 -3.512 11.293 1.00 82.94 89 SER A N 1
ATOM 735 C CA . SER A 1 89 ? -16.169 -4.785 11.341 1.00 82.94 89 SER A CA 1
ATOM 736 C C . SER A 1 89 ? -14.692 -4.617 10.950 1.00 82.94 89 SER A C 1
ATOM 738 O O . SER A 1 89 ? -14.345 -3.824 10.069 1.00 82.94 89 SER A O 1
ATOM 740 N N . LYS A 1 90 ? -13.810 -5.411 11.576 1.00 81.00 90 LYS A N 1
ATOM 741 C CA . LYS A 1 90 ? -12.367 -5.442 11.264 1.00 81.00 90 LYS A CA 1
ATOM 742 C C . LYS A 1 90 ? -12.117 -5.786 9.792 1.00 81.00 90 LYS A C 1
ATOM 744 O O . LYS A 1 90 ? -11.261 -5.181 9.154 1.00 81.00 90 LYS A O 1
ATOM 749 N N . LEU A 1 91 ? -12.894 -6.734 9.262 1.00 80.62 91 LEU A N 1
ATOM 750 C CA . LEU A 1 91 ? -12.802 -7.186 7.875 1.00 80.62 91 LEU A CA 1
ATOM 751 C C . LEU A 1 91 ? -13.209 -6.086 6.899 1.00 80.62 91 LEU A C 1
ATOM 753 O O . LEU A 1 91 ? -12.508 -5.869 5.921 1.00 80.62 91 LEU A O 1
ATOM 757 N N . THR A 1 92 ? -14.281 -5.343 7.181 1.00 82.75 92 THR A N 1
ATOM 758 C CA . THR A 1 92 ? -14.716 -4.230 6.325 1.00 82.75 92 THR A CA 1
ATOM 759 C C . THR A 1 92 ? -13.617 -3.176 6.215 1.00 82.75 92 THR A C 1
ATOM 761 O O . THR A 1 92 ? -13.274 -2.758 5.114 1.00 82.75 92 THR A O 1
ATOM 764 N N . LEU A 1 93 ? -13.006 -2.794 7.340 1.00 83.31 93 LEU A N 1
ATOM 765 C CA . LEU A 1 93 ? -11.917 -1.816 7.359 1.00 83.31 93 LEU A CA 1
ATOM 766 C C . LEU A 1 93 ? -10.705 -2.300 6.542 1.00 83.31 93 LEU A C 1
ATOM 768 O O . LEU A 1 93 ? -10.147 -1.551 5.740 1.00 83.31 93 LEU A O 1
ATOM 772 N N . ALA A 1 94 ? -10.329 -3.568 6.724 1.00 84.94 94 ALA A N 1
ATOM 773 C CA . ALA A 1 94 ? -9.207 -4.189 6.033 1.00 84.94 94 ALA A CA 1
ATOM 774 C C . ALA A 1 94 ? -9.458 -4.306 4.523 1.00 84.94 94 ALA A C 1
ATOM 776 O O . ALA A 1 94 ? -8.635 -3.870 3.728 1.00 84.94 94 ALA A O 1
ATOM 777 N N . VAL A 1 95 ? -10.612 -4.827 4.109 1.00 87.00 95 VAL A N 1
ATOM 778 C CA . VAL A 1 95 ? -10.950 -5.040 2.695 1.00 87.00 95 VAL A CA 1
ATOM 779 C C . VAL A 1 95 ? -11.037 -3.714 1.943 1.00 87.00 95 VAL A C 1
ATOM 781 O O . VAL A 1 95 ? -10.400 -3.573 0.903 1.00 87.00 95 VAL A O 1
ATOM 784 N N . PHE A 1 96 ? -11.741 -2.711 2.480 1.00 86.56 96 PHE A N 1
ATOM 785 C CA . PHE A 1 96 ? -11.858 -1.407 1.815 1.00 86.56 96 PHE A CA 1
ATOM 786 C C . PHE A 1 96 ? -10.507 -0.707 1.661 1.00 86.56 96 PHE A C 1
ATOM 788 O O . PHE A 1 96 ? -10.212 -0.182 0.589 1.00 86.56 96 PHE A O 1
ATOM 795 N N . THR A 1 97 ? -9.670 -0.722 2.704 1.00 86.75 97 THR A N 1
ATOM 796 C CA . THR A 1 97 ? -8.322 -0.139 2.604 1.00 86.75 97 THR A CA 1
ATOM 797 C C . THR A 1 97 ? -7.442 -0.907 1.628 1.00 86.75 97 THR A C 1
ATOM 799 O O . THR A 1 97 ? -6.693 -0.289 0.877 1.00 86.75 97 THR A O 1
ATOM 802 N N . THR A 1 98 ? -7.573 -2.234 1.584 1.00 87.81 98 THR A N 1
ATOM 803 C CA . THR A 1 98 ? -6.775 -3.077 0.692 1.00 87.81 98 THR A CA 1
ATOM 804 C C . THR A 1 98 ? -7.145 -2.854 -0.773 1.00 87.81 98 THR A C 1
ATOM 806 O O . THR A 1 98 ? -6.276 -2.625 -1.608 1.00 87.81 98 THR A O 1
ATOM 809 N N . ILE A 1 99 ? -8.440 -2.831 -1.086 1.00 90.56 99 ILE A N 1
ATOM 810 C CA . ILE A 1 99 ? -8.925 -2.580 -2.449 1.00 90.56 99 ILE A CA 1
ATOM 811 C C . ILE A 1 99 ? -8.510 -1.184 -2.919 1.00 90.56 99 ILE A C 1
ATOM 813 O O . ILE A 1 99 ? -7.997 -1.045 -4.027 1.00 90.56 99 ILE A O 1
ATOM 817 N N . ALA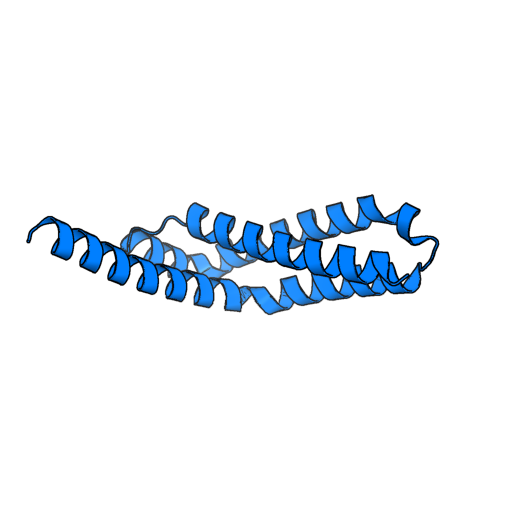 A 1 100 ? -8.685 -0.163 -2.075 1.00 88.31 100 ALA A N 1
ATOM 818 C CA . ALA A 1 100 ? -8.321 1.207 -2.424 1.00 88.31 100 ALA A CA 1
ATOM 819 C C . ALA A 1 100 ? -6.820 1.340 -2.739 1.00 88.31 100 ALA A C 1
ATOM 821 O O . ALA A 1 100 ? -6.452 1.921 -3.760 1.00 88.31 100 ALA A O 1
ATOM 822 N N . ASN A 1 101 ? -5.954 0.747 -1.910 1.00 88.12 101 ASN A N 1
ATOM 823 C CA . ASN A 1 101 ? -4.510 0.761 -2.150 1.00 88.12 101 ASN A CA 1
ATOM 824 C C . ASN A 1 101 ? -4.109 -0.026 -3.395 1.00 88.12 101 ASN A C 1
ATOM 826 O O . ASN A 1 101 ? -3.241 0.410 -4.149 1.00 88.12 101 ASN A O 1
ATOM 830 N N . PHE A 1 102 ? -4.734 -1.180 -3.623 1.00 90.94 102 PHE A N 1
ATOM 831 C CA . PHE A 1 102 ? -4.438 -1.992 -4.795 1.00 90.94 102 PHE A CA 1
ATOM 832 C C . PHE A 1 102 ? -4.873 -1.293 -6.090 1.00 90.94 102 PHE A C 1
ATOM 834 O O . PHE A 1 102 ? -4.132 -1.307 -7.068 1.00 90.94 102 PHE A O 1
ATOM 841 N N . MET A 1 103 ? -6.019 -0.601 -6.089 1.00 93.00 103 MET A N 1
ATOM 842 C CA . MET A 1 103 ? -6.432 0.242 -7.217 1.00 93.00 103 MET A CA 1
ATOM 843 C C . MET A 1 103 ? -5.425 1.360 -7.492 1.00 93.00 103 MET A C 1
ATOM 845 O O . MET A 1 103 ? -5.033 1.548 -8.642 1.00 93.00 103 MET A O 1
ATOM 849 N N . LEU A 1 104 ? -4.973 2.071 -6.453 1.00 91.62 104 LEU A N 1
ATOM 850 C CA . LEU A 1 104 ? -3.961 3.118 -6.606 1.00 91.62 104 LEU A CA 1
ATOM 851 C C . LEU A 1 104 ? -2.658 2.556 -7.194 1.00 91.62 104 LEU A C 1
ATOM 853 O O . LEU A 1 104 ? -2.095 3.143 -8.117 1.00 91.62 104 LEU A O 1
ATOM 857 N N . PHE A 1 105 ? -2.213 1.398 -6.699 1.00 93.31 105 PHE A N 1
ATOM 858 C CA . PHE A 1 105 ? -1.059 0.686 -7.240 1.00 93.31 105 PHE A CA 1
ATOM 859 C C . PHE A 1 105 ? -1.240 0.363 -8.728 1.00 93.31 105 PHE A C 1
ATOM 861 O O . PHE A 1 105 ? -0.358 0.690 -9.514 1.00 93.31 105 PHE A O 1
ATOM 868 N N . MET A 1 106 ? -2.381 -0.205 -9.128 1.00 93.12 106 MET A N 1
ATOM 869 C CA . MET A 1 106 ? -2.652 -0.556 -10.528 1.00 93.12 106 MET A CA 1
ATOM 870 C C . MET A 1 106 ? -2.629 0.672 -11.444 1.00 93.12 106 MET A C 1
ATOM 872 O O . MET A 1 106 ? -2.021 0.620 -12.510 1.00 93.12 106 MET A O 1
ATOM 876 N N . VAL A 1 107 ? -3.230 1.789 -11.022 1.00 94.81 107 VAL A N 1
ATOM 877 C CA . VAL A 1 107 ? -3.215 3.042 -11.796 1.00 94.81 107 VAL A CA 1
ATOM 878 C C . VAL A 1 107 ? -1.783 3.534 -12.008 1.00 94.81 107 VAL A C 1
ATOM 880 O O . VAL A 1 107 ? -1.393 3.815 -13.141 1.00 94.81 107 VAL A O 1
ATOM 883 N N . LEU A 1 108 ? -0.980 3.600 -10.942 1.00 92.75 108 LEU A N 1
ATOM 884 C CA . LEU A 1 108 ? 0.416 4.037 -11.034 1.00 92.75 108 LEU A CA 1
ATOM 885 C C . LEU A 1 108 ? 1.255 3.083 -11.888 1.00 92.75 108 LEU A C 1
ATOM 887 O O . LEU A 1 108 ? 2.026 3.524 -12.734 1.00 92.75 108 LEU A O 1
ATOM 891 N N . PHE A 1 109 ? 1.073 1.781 -11.693 1.00 92.56 109 PHE A N 1
ATOM 892 C CA . PHE A 1 109 ? 1.808 0.743 -12.398 1.00 92.56 109 PHE A CA 1
ATOM 893 C C . PHE A 1 109 ? 1.545 0.782 -13.906 1.00 92.56 109 PHE A C 1
ATOM 895 O O . PHE A 1 109 ? 2.491 0.787 -14.688 1.00 92.56 109 PHE A O 1
ATOM 902 N N . ILE A 1 110 ? 0.278 0.894 -14.317 1.00 93.00 110 ILE A N 1
ATOM 903 C CA . ILE A 1 110 ? -0.105 1.027 -15.731 1.00 93.00 110 ILE A CA 1
ATOM 904 C C . ILE A 1 110 ? 0.440 2.330 -16.322 1.00 93.00 110 ILE A C 1
ATOM 906 O O . ILE A 1 110 ? 0.943 2.328 -17.442 1.00 93.00 110 ILE A O 1
ATOM 910 N N . THR A 1 111 ? 0.375 3.432 -15.569 1.00 93.75 111 THR A N 1
ATOM 911 C CA . THR A 1 111 ? 0.871 4.737 -16.032 1.00 93.75 111 THR A CA 1
ATOM 912 C C . THR A 1 111 ? 2.371 4.690 -16.315 1.00 93.75 111 THR A C 1
ATOM 914 O O . THR A 1 111 ? 2.807 5.145 -17.370 1.00 93.75 111 THR A O 1
ATOM 917 N N . VAL A 1 112 ? 3.159 4.102 -15.408 1.00 92.50 112 VAL A N 1
ATOM 918 C CA . VAL A 1 112 ? 4.608 3.959 -15.605 1.00 92.50 112 VAL A CA 1
ATOM 919 C C . VAL A 1 112 ? 4.913 2.955 -16.716 1.00 92.50 112 VAL A C 1
ATOM 921 O O . VAL A 1 112 ? 5.761 3.237 -17.556 1.00 92.50 112 VAL A O 1
ATOM 924 N N . TYR A 1 113 ? 4.190 1.835 -16.788 1.00 90.81 113 TYR A N 1
ATOM 925 C CA . TYR A 1 113 ? 4.366 0.846 -17.855 1.00 90.81 113 TYR A CA 1
ATOM 926 C C . TYR A 1 113 ? 4.119 1.428 -19.250 1.00 90.81 113 TYR A C 1
ATOM 928 O O . TYR A 1 113 ? 4.879 1.156 -20.166 1.00 90.81 113 TYR A O 1
ATOM 936 N N . HIS A 1 114 ? 3.090 2.260 -19.412 1.00 90.44 114 HIS A N 1
ATOM 937 C CA . HIS A 1 114 ? 2.812 2.933 -20.682 1.00 90.44 114 HIS A CA 1
ATOM 938 C C . HIS A 1 114 ? 3.894 3.959 -21.069 1.00 90.44 114 HIS A C 1
ATOM 940 O O . HIS A 1 114 ? 4.016 4.316 -22.236 1.00 90.44 114 HIS 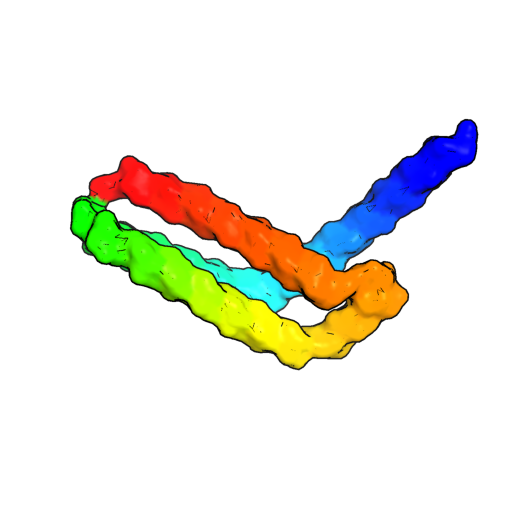A O 1
ATOM 946 N N . SER A 1 115 ? 4.648 4.484 -20.099 1.00 86.69 115 SER A N 1
ATOM 947 C CA . SER A 1 115 ? 5.711 5.467 -20.348 1.00 86.69 115 SER A CA 1
ATOM 948 C C . SER A 1 115 ? 7.089 4.863 -20.656 1.00 86.69 115 SER A C 1
ATOM 950 O O . SER A 1 115 ? 8.005 5.626 -20.961 1.00 86.69 115 SER A O 1
ATOM 952 N N . LEU A 1 116 ? 7.238 3.537 -20.540 1.00 83.31 116 LEU A N 1
ATOM 953 C CA . LEU A 1 116 ? 8.477 2.776 -20.768 1.00 83.31 116 LEU A CA 1
ATOM 954 C C . LEU A 1 116 ? 8.555 2.243 -22.203 1.00 83.31 116 LEU A C 1
ATOM 956 O O . LEU A 1 116 ? 9.690 2.202 -22.730 1.00 83.31 116 LEU A O 1
#

pLDDT: mean 85.35, std 8.97, range [59.69, 95.62]

Foldseek 3Di:
DVVVVVVVVVVVLVVVVVVLLVVLLVVLVVQLVVLLVVLLVVCVVCDVNSVVCVVVSLVSSVVSLVVSLVVSCVVCVVSQVVCVVSVHHPVNSSVVSSVVSVVVSVVSNVVSNVVD